Protein AF-A0A2N1N5Q6-F1 (afdb_monomer_lite)

InterPro domains:
  IPR019334 Transmembrane protein 170A/B/YPR153W-like [PF10190] (3-103)
  IPR019334 Transmembrane protein 170A/B/YPR153W-like [PTHR22779] (2-105)

Structure (mmCIF, N/CA/C/O backbone):
data_AF-A0A2N1N5Q6-F1
#
_entry.id   AF-A0A2N1N5Q6-F1
#
loop_
_atom_site.group_PDB
_atom_site.id
_atom_site.type_symbol
_atom_site.label_atom_id
_atom_site.label_alt_id
_atom_site.label_comp_id
_atom_site.label_asym_id
_atom_site.label_entity_id
_atom_site.label_seq_id
_atom_site.pdbx_PDB_ins_code
_atom_site.Cartn_x
_atom_site.Cartn_y
_atom_site.Cartn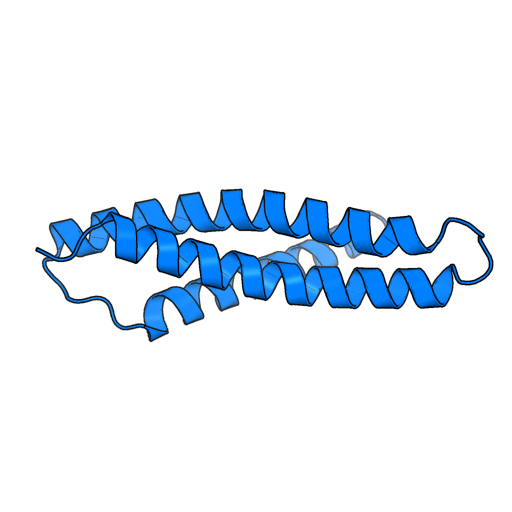_z
_atom_site.occupancy
_atom_site.B_iso_or_equiv
_atom_site.auth_seq_id
_atom_site.auth_comp_id
_atom_site.auth_asym_id
_atom_site.auth_atom_id
_atom_site.pdbx_PDB_model_num
ATOM 1 N N . ILE A 1 1 ? -20.020 7.681 18.123 1.00 48.34 1 ILE A N 1
ATOM 2 C CA . ILE A 1 1 ? -20.154 6.813 16.934 1.00 48.34 1 ILE A CA 1
ATOM 3 C C . ILE A 1 1 ? -19.011 7.203 16.011 1.00 48.34 1 ILE A C 1
ATOM 5 O O . ILE A 1 1 ? -19.105 8.223 15.349 1.00 48.34 1 ILE A O 1
ATOM 9 N N . TYR A 1 2 ? -17.870 6.524 16.119 1.00 48.56 2 TYR A N 1
ATOM 10 C CA . TYR A 1 2 ? -16.769 6.709 15.172 1.00 48.56 2 TYR A CA 1
ATOM 11 C C . TYR A 1 2 ? -17.109 5.813 13.981 1.00 48.56 2 TYR A C 1
ATOM 13 O O . TYR A 1 2 ? -17.390 4.631 14.187 1.00 48.56 2 TYR A O 1
ATOM 21 N N . ASN A 1 3 ? -17.215 6.369 12.776 1.00 63.81 3 ASN A N 1
ATOM 22 C CA . ASN A 1 3 ? -17.623 5.588 11.615 1.00 63.81 3 ASN A CA 1
ATOM 23 C C . ASN A 1 3 ? -16.531 4.552 11.322 1.00 63.81 3 ASN A C 1
ATOM 25 O O . ASN A 1 3 ? -15.403 4.907 10.994 1.00 63.81 3 ASN A O 1
ATOM 29 N N . ASN A 1 4 ? -16.863 3.263 11.404 1.00 68.75 4 ASN A N 1
ATOM 30 C CA . ASN A 1 4 ? -15.946 2.162 11.071 1.00 68.75 4 ASN A CA 1
ATOM 31 C C . ASN A 1 4 ? -15.337 2.312 9.663 1.00 68.75 4 ASN A C 1
ATOM 33 O O . ASN A 1 4 ? -14.223 1.861 9.404 1.00 68.75 4 ASN A O 1
ATOM 37 N N . LEU A 1 5 ? -16.056 3.005 8.776 1.00 74.56 5 LEU A N 1
ATOM 38 C CA . LEU A 1 5 ? -15.619 3.352 7.430 1.00 74.56 5 LEU A CA 1
ATOM 39 C C . LEU A 1 5 ? -14.412 4.306 7.412 1.00 74.56 5 LEU A C 1
ATOM 41 O O . LEU A 1 5 ? -13.528 4.152 6.578 1.00 74.56 5 LEU A O 1
ATOM 45 N N . GLU A 1 6 ? -14.348 5.269 8.335 1.00 76.12 6 GLU A N 1
ATOM 46 C CA . GLU A 1 6 ? -13.249 6.243 8.418 1.00 76.12 6 GLU A CA 1
ATOM 47 C C . GLU A 1 6 ? -11.957 5.565 8.880 1.00 76.12 6 GLU A C 1
ATOM 49 O O . GLU A 1 6 ? -10.889 5.825 8.330 1.00 76.12 6 GLU A O 1
ATOM 54 N N . ILE A 1 7 ? -12.070 4.627 9.829 1.00 76.25 7 ILE A N 1
ATOM 55 C CA . ILE A 1 7 ? -10.956 3.785 10.290 1.00 76.25 7 ILE A CA 1
ATOM 56 C C . ILE A 1 7 ? -10.380 2.985 9.123 1.00 76.25 7 ILE A C 1
ATOM 58 O O . ILE A 1 7 ? -9.167 2.955 8.909 1.00 76.25 7 ILE A O 1
ATOM 62 N N . TRP A 1 8 ? -11.266 2.336 8.369 1.00 81.56 8 TRP A N 1
ATOM 63 C CA . TRP A 1 8 ? -10.886 1.505 7.238 1.00 81.56 8 TRP A CA 1
ATOM 64 C C . TRP A 1 8 ? -10.211 2.325 6.131 1.00 81.56 8 TRP A C 1
ATOM 66 O O . TRP A 1 8 ? -9.095 1.992 5.728 1.00 81.56 8 TRP A O 1
ATOM 76 N N . LEU A 1 9 ? -10.833 3.429 5.698 1.00 80.19 9 LEU A N 1
ATOM 77 C CA . LEU A 1 9 ? -10.288 4.314 4.662 1.00 80.19 9 LEU A CA 1
ATOM 78 C C . LEU A 1 9 ? -8.906 4.840 5.041 1.00 80.19 9 LEU A C 1
ATOM 80 O O . LEU A 1 9 ? -8.001 4.869 4.209 1.00 80.19 9 LEU A O 1
ATOM 84 N N . PHE A 1 10 ? -8.725 5.223 6.303 1.00 80.94 10 PHE A N 1
ATOM 85 C CA . PHE A 1 10 ? -7.464 5.778 6.761 1.00 80.94 10 PHE A CA 1
ATOM 86 C C . PHE A 1 10 ? -6.331 4.739 6.717 1.00 80.94 10 PHE A C 1
ATOM 88 O O . PHE A 1 10 ? -5.252 5.036 6.208 1.00 80.94 10 PHE A O 1
ATOM 95 N N . THR A 1 11 ? -6.576 3.495 7.145 1.00 83.38 11 THR A N 1
ATOM 96 C CA . THR A 1 11 ? -5.589 2.400 7.037 1.00 83.38 11 THR A CA 1
ATOM 97 C C . THR A 1 11 ? -5.266 2.032 5.588 1.00 83.38 11 THR A C 1
ATOM 99 O O . THR A 1 11 ? -4.097 1.820 5.248 1.00 83.38 11 THR A O 1
ATOM 102 N N . VAL A 1 12 ? -6.275 1.994 4.715 1.00 83.00 12 VAL A N 1
ATOM 103 C CA . VAL A 1 12 ? -6.085 1.720 3.281 1.00 83.00 12 VAL A CA 1
ATOM 104 C C . VAL A 1 12 ? -5.246 2.814 2.616 1.00 83.00 12 VAL A C 1
ATOM 106 O O . VAL A 1 12 ? -4.337 2.518 1.847 1.00 83.00 12 VAL A O 1
ATOM 109 N N . LEU A 1 13 ? -5.485 4.084 2.944 1.00 86.94 13 LEU A N 1
ATOM 110 C CA . LEU A 1 13 ? -4.720 5.190 2.366 1.00 86.94 13 LEU A CA 1
ATOM 111 C C . LEU A 1 13 ? -3.239 5.133 2.758 1.00 86.94 13 LEU A C 1
ATOM 113 O O . LEU A 1 13 ? -2.380 5.268 1.888 1.00 86.94 13 LEU A O 1
ATOM 117 N N . TRP A 1 14 ? -2.914 4.874 4.029 1.00 86.06 14 TRP A N 1
ATOM 118 C CA . TRP A 1 14 ? -1.513 4.772 4.458 1.00 86.06 14 TRP A CA 1
ATOM 119 C C . TRP A 1 14 ? -0.773 3.609 3.808 1.00 86.06 14 TRP A C 1
ATOM 121 O O . TRP A 1 14 ? 0.355 3.780 3.346 1.00 86.06 14 TRP A O 1
ATOM 131 N N . THR A 1 15 ? -1.404 2.438 3.748 1.00 86.94 15 THR A N 1
ATOM 132 C CA . THR A 1 15 ? -0.815 1.245 3.118 1.00 86.94 15 THR A CA 1
ATOM 133 C C . THR A 1 15 ? -0.551 1.474 1.632 1.00 86.94 15 THR A C 1
ATOM 135 O O . THR A 1 15 ? 0.554 1.200 1.163 1.00 86.94 15 THR A O 1
ATOM 138 N N . ILE A 1 16 ? -1.495 2.093 0.916 1.00 86.88 16 ILE A N 1
ATOM 139 C CA . ILE A 1 16 ? -1.312 2.489 -0.485 1.00 86.88 16 ILE A CA 1
ATOM 140 C C . ILE A 1 16 ? -0.160 3.484 -0.648 1.00 86.88 16 ILE A C 1
ATOM 142 O O . ILE A 1 16 ? 0.644 3.317 -1.565 1.00 86.88 16 ILE A O 1
ATOM 146 N N . ILE A 1 17 ? -0.044 4.495 0.219 1.00 88.81 17 ILE A N 1
ATOM 147 C CA . ILE A 1 17 ? 1.045 5.482 0.144 1.00 88.81 17 ILE A CA 1
ATOM 148 C C . ILE A 1 17 ? 2.402 4.788 0.297 1.00 88.81 17 ILE A C 1
ATOM 150 O O . ILE A 1 17 ? 3.274 4.968 -0.551 1.00 88.81 17 ILE A O 1
ATOM 154 N N . PHE A 1 18 ? 2.578 3.951 1.324 1.00 89.31 18 PHE A N 1
ATOM 155 C CA . PHE A 1 18 ? 3.844 3.248 1.543 1.00 89.31 18 PHE A CA 1
ATOM 156 C C . PHE A 1 18 ? 4.203 2.306 0.390 1.00 89.31 18 PHE A C 1
ATOM 158 O O . PHE A 1 18 ? 5.344 2.310 -0.077 1.00 89.31 18 PHE A O 1
ATOM 165 N N . PHE A 1 19 ? 3.231 1.539 -0.110 1.00 86.44 19 PHE A N 1
ATOM 166 C CA . PHE A 1 19 ? 3.450 0.633 -1.236 1.00 86.44 19 PHE A CA 1
ATOM 167 C C . PHE A 1 19 ? 3.791 1.418 -2.503 1.00 86.44 19 PHE A C 1
ATOM 169 O O . PHE A 1 19 ? 4.768 1.108 -3.180 1.00 86.44 19 PHE A O 1
ATOM 176 N N . THR A 1 20 ? 3.057 2.490 -2.793 1.00 88.81 20 THR A N 1
ATOM 177 C CA . THR A 1 20 ? 3.314 3.332 -3.969 1.00 88.81 20 THR A CA 1
ATOM 178 C C . THR A 1 20 ? 4.696 3.977 -3.911 1.00 88.81 20 THR A C 1
ATOM 180 O O . THR A 1 20 ? 5.364 4.053 -4.937 1.00 88.81 20 THR A O 1
ATOM 183 N N . VAL A 1 21 ? 5.173 4.390 -2.732 1.00 90.62 21 VAL A N 1
ATOM 184 C CA . VAL A 1 21 ? 6.533 4.930 -2.574 1.00 90.62 21 VAL A CA 1
ATOM 185 C C . VAL A 1 21 ? 7.589 3.863 -2.878 1.00 90.62 21 VAL A C 1
ATOM 187 O O . VAL A 1 21 ? 8.497 4.119 -3.665 1.00 90.62 21 VAL A O 1
ATOM 190 N N . ILE A 1 22 ? 7.462 2.655 -2.319 1.00 89.62 22 ILE A N 1
ATOM 191 C CA . ILE A 1 22 ? 8.446 1.574 -2.521 1.00 89.62 22 ILE A CA 1
ATOM 192 C C . ILE A 1 22 ? 8.487 1.128 -3.987 1.00 89.62 22 ILE A C 1
ATOM 194 O O . ILE A 1 22 ? 9.548 1.121 -4.615 1.00 89.62 22 ILE A O 1
ATOM 198 N N . TYR A 1 23 ? 7.329 0.793 -4.554 1.00 86.38 23 TYR A N 1
ATOM 199 C CA . TYR A 1 23 ? 7.226 0.363 -5.949 1.00 86.38 23 TYR A CA 1
ATOM 200 C C . TYR A 1 23 ? 7.515 1.504 -6.927 1.00 86.38 23 TYR A C 1
ATOM 202 O O . TYR A 1 23 ? 8.052 1.258 -8.003 1.00 86.38 23 TYR A O 1
ATOM 210 N N . GLY A 1 24 ? 7.201 2.747 -6.562 1.00 87.19 24 GLY A N 1
ATOM 211 C CA . GLY A 1 24 ? 7.523 3.935 -7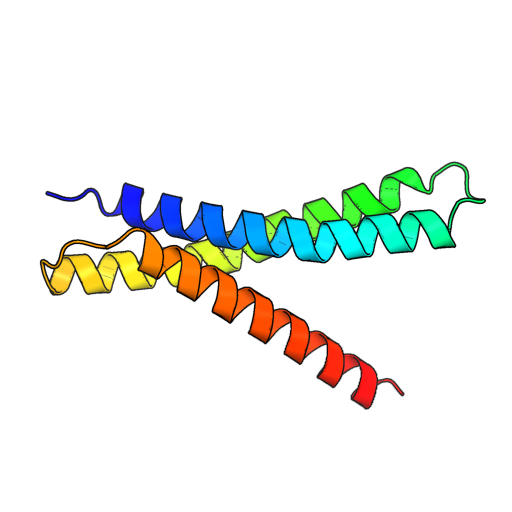.345 1.00 87.19 24 GLY A CA 1
ATOM 212 C C . GLY A 1 24 ? 9.029 4.155 -7.447 1.00 87.19 24 GLY A C 1
ATOM 213 O O . GLY A 1 24 ? 9.538 4.333 -8.551 1.00 87.19 24 GLY A O 1
ATOM 214 N N . LEU A 1 25 ? 9.762 4.054 -6.332 1.00 89.56 25 LEU A N 1
ATOM 215 C CA . LEU A 1 25 ? 11.228 4.114 -6.339 1.00 89.56 25 LEU A CA 1
ATOM 216 C C . LEU A 1 25 ? 11.832 2.980 -7.178 1.00 89.56 25 LEU A C 1
ATOM 218 O O . LEU A 1 25 ? 12.711 3.236 -8.002 1.00 89.56 25 LEU A O 1
ATOM 222 N N . ALA A 1 26 ? 11.317 1.752 -7.040 1.00 86.94 26 ALA A N 1
ATOM 223 C CA . ALA A 1 26 ? 11.742 0.617 -7.861 1.00 86.94 26 ALA A CA 1
ATOM 224 C C . ALA A 1 26 ? 11.448 0.835 -9.359 1.00 86.94 26 ALA A C 1
ATOM 226 O O . ALA A 1 26 ? 12.303 0.575 -10.204 1.00 86.94 26 ALA A O 1
ATOM 227 N N . GLY A 1 27 ? 10.269 1.366 -9.693 1.00 85.31 27 GLY A N 1
ATOM 228 C CA . GLY A 1 27 ? 9.857 1.670 -11.062 1.00 85.31 27 GLY A CA 1
ATOM 229 C C . GLY A 1 27 ? 10.680 2.790 -11.705 1.00 85.31 27 GLY A C 1
ATOM 230 O O . GLY A 1 27 ? 11.055 2.677 -12.871 1.00 85.31 27 GLY A O 1
ATOM 231 N N . ILE A 1 28 ? 11.016 3.841 -10.947 1.00 87.00 28 ILE A N 1
ATOM 232 C CA . ILE A 1 28 ? 11.916 4.919 -11.391 1.00 87.00 28 ILE A CA 1
ATOM 233 C C . ILE A 1 28 ? 13.317 4.361 -11.646 1.00 87.00 28 ILE A C 1
ATOM 235 O O . ILE A 1 28 ? 13.924 4.667 -12.673 1.00 87.00 28 ILE A O 1
ATOM 239 N N . TRP A 1 29 ? 13.819 3.511 -10.747 1.00 85.88 29 TRP A N 1
ATOM 240 C CA . TRP A 1 29 ? 15.129 2.886 -10.909 1.00 85.88 29 TRP A CA 1
ATOM 241 C C . TRP A 1 29 ? 15.172 1.975 -12.144 1.00 85.88 29 TRP A C 1
ATOM 243 O O . TRP A 1 29 ? 16.088 2.076 -12.960 1.00 85.88 29 TRP A O 1
ATOM 253 N N . ALA A 1 30 ? 14.127 1.168 -12.355 1.00 83.25 30 ALA A N 1
ATOM 254 C CA . ALA A 1 30 ? 13.980 0.342 -13.550 1.00 83.25 30 ALA A CA 1
ATOM 255 C C . ALA A 1 30 ? 13.908 1.186 -14.835 1.00 83.25 30 ALA A C 1
ATOM 257 O O . ALA A 1 30 ? 14.539 0.845 -15.836 1.00 83.25 30 ALA A O 1
ATOM 258 N N . TRP A 1 31 ? 13.200 2.319 -14.812 1.00 83.19 31 TRP A N 1
ATOM 259 C CA . TRP A 1 31 ? 13.167 3.237 -15.951 1.00 83.19 31 TRP A CA 1
ATOM 260 C C . TRP A 1 31 ? 14.559 3.794 -16.281 1.00 83.19 31 TRP A C 1
ATOM 262 O O . TRP A 1 31 ? 14.938 3.846 -17.451 1.00 83.19 31 TRP A O 1
ATOM 272 N N . PHE A 1 32 ? 15.351 4.143 -15.265 1.00 84.06 32 PHE A N 1
ATOM 273 C CA . PHE A 1 32 ? 16.715 4.638 -15.458 1.00 84.06 32 PHE A CA 1
ATOM 274 C C . PHE A 1 32 ? 17.625 3.584 -16.117 1.00 84.06 32 PHE A C 1
ATOM 276 O O . PHE A 1 32 ? 18.397 3.893 -17.029 1.00 84.06 32 PHE A O 1
ATOM 283 N N . VAL A 1 33 ? 17.480 2.316 -15.716 1.00 84.19 33 VAL A N 1
ATOM 284 C CA . VAL A 1 33 ? 18.224 1.183 -16.294 1.00 84.19 33 VAL A CA 1
ATOM 285 C C . VAL A 1 33 ? 17.815 0.919 -17.750 1.00 84.19 33 VAL A C 1
ATOM 287 O O . VAL A 1 33 ? 18.679 0.741 -18.609 1.00 84.19 33 VAL A O 1
ATOM 290 N N . PHE A 1 34 ? 16.516 0.955 -18.066 1.00 77.31 34 PHE A N 1
ATOM 291 C CA . PHE A 1 34 ? 15.983 0.645 -19.403 1.00 77.31 34 PHE A CA 1
ATOM 292 C C . PHE A 1 34 ? 15.776 1.868 -20.316 1.00 77.31 34 PHE A C 1
ATOM 294 O O . PHE A 1 34 ? 15.119 1.755 -21.356 1.00 77.31 34 PHE A O 1
ATOM 301 N N . HIS A 1 35 ? 16.391 3.013 -19.992 1.00 67.94 35 HIS A N 1
ATOM 302 C CA . HIS A 1 35 ? 16.174 4.315 -20.648 1.00 67.94 35 HIS A CA 1
ATOM 303 C C . HIS A 1 35 ? 16.294 4.314 -22.186 1.00 67.94 35 HIS A C 1
ATOM 305 O O . HIS A 1 35 ? 15.773 5.208 -22.850 1.00 67.94 35 HIS A O 1
ATOM 311 N N . LYS A 1 36 ? 16.976 3.320 -22.769 1.00 67.06 36 LYS A N 1
ATOM 312 C CA . LYS A 1 36 ? 17.212 3.190 -24.213 1.00 67.06 36 LYS A CA 1
ATOM 313 C C . LYS A 1 36 ? 15.970 2.762 -25.014 1.00 67.06 36 LYS A C 1
ATOM 315 O O . LYS A 1 36 ? 15.931 2.970 -26.226 1.00 67.06 36 LYS A O 1
ATOM 320 N N . TYR A 1 37 ? 14.951 2.178 -24.379 1.00 67.69 37 TYR A N 1
ATOM 321 C CA . TYR A 1 37 ? 13.751 1.691 -25.070 1.00 67.69 37 TYR A CA 1
ATOM 322 C C . TYR A 1 37 ? 12.649 2.761 -25.158 1.00 67.69 37 TYR A C 1
ATOM 324 O O . TYR A 1 37 ? 12.261 3.365 -24.160 1.00 67.69 37 TYR A O 1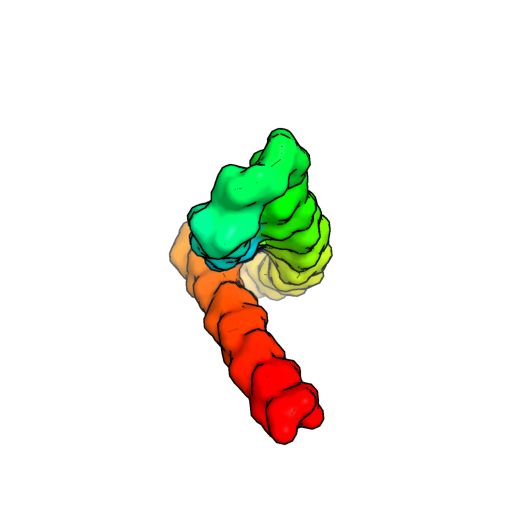
ATOM 332 N N . ARG A 1 38 ? 12.069 2.947 -26.359 1.00 69.19 38 ARG A N 1
ATOM 333 C CA . ARG A 1 38 ? 11.007 3.939 -26.668 1.00 69.19 38 ARG A CA 1
ATOM 334 C C . ARG A 1 38 ? 9.786 3.853 -25.733 1.00 69.19 38 ARG A C 1
ATOM 336 O O . ARG A 1 38 ? 9.125 4.858 -25.500 1.00 69.19 38 ARG A O 1
ATOM 343 N N . TRP A 1 39 ? 9.518 2.665 -25.193 1.00 75.19 39 TRP A N 1
ATOM 344 C CA . TRP A 1 39 ? 8.374 2.339 -24.335 1.00 75.19 39 TRP A CA 1
ATOM 345 C C . TRP A 1 39 ? 8.718 2.242 -22.843 1.00 75.19 39 TRP A C 1
ATOM 347 O O . TRP A 1 39 ? 7.901 1.789 -22.046 1.00 75.19 39 TRP A O 1
ATOM 357 N N . SER A 1 40 ? 9.914 2.677 -22.435 1.00 72.81 40 SER A N 1
ATOM 358 C CA . SER A 1 40 ? 10.388 2.490 -21.060 1.00 72.81 40 SER A CA 1
ATOM 359 C C . SER A 1 40 ? 9.564 3.235 -19.997 1.00 72.81 40 SER A C 1
ATOM 361 O O . SER A 1 40 ? 9.654 2.888 -18.824 1.00 72.81 40 SER A O 1
ATOM 363 N N . PHE A 1 41 ? 8.726 4.201 -20.387 1.00 76.00 41 PHE A N 1
ATOM 364 C CA . PHE A 1 41 ? 7.793 4.886 -19.484 1.00 76.00 41 PHE A CA 1
ATOM 365 C C . PHE A 1 41 ? 6.639 3.985 -18.999 1.00 76.00 41 PHE A C 1
ATOM 367 O O . PHE A 1 41 ? 6.031 4.274 -17.972 1.00 76.00 41 PHE A O 1
ATOM 374 N N . LEU A 1 42 ? 6.337 2.883 -19.701 1.00 83.50 42 LEU A N 1
ATOM 375 C CA . LEU A 1 42 ? 5.314 1.917 -19.275 1.00 83.50 42 LEU A CA 1
ATOM 376 C C . LEU A 1 42 ? 5.753 1.115 -18.045 1.00 83.50 42 LEU A C 1
ATOM 378 O O . LEU A 1 42 ? 4.906 0.641 -17.292 1.00 83.50 42 LEU A O 1
ATOM 382 N N . VAL A 1 43 ? 7.064 0.987 -17.821 1.00 85.31 43 VAL A N 1
ATOM 383 C CA . VAL A 1 43 ? 7.630 0.242 -16.689 1.00 85.31 43 VAL A CA 1
ATOM 384 C C . VAL A 1 43 ? 7.193 0.845 -15.347 1.00 85.31 43 VAL A C 1
ATOM 386 O O . VAL A 1 43 ? 6.533 0.138 -14.587 1.00 85.31 43 VAL A O 1
ATOM 389 N N . PRO A 1 44 ? 7.452 2.132 -15.036 1.00 85.19 44 PRO A N 1
ATOM 390 C CA . PRO A 1 44 ? 7.018 2.714 -13.767 1.00 85.19 44 PRO A CA 1
ATOM 391 C C . PRO A 1 44 ? 5.492 2.701 -13.602 1.00 85.19 44 PRO A C 1
ATOM 393 O O . PRO A 1 44 ? 5.007 2.474 -12.498 1.00 85.19 44 PRO A O 1
ATOM 396 N N . ILE A 1 45 ? 4.730 2.861 -14.691 1.00 87.25 45 ILE A N 1
ATOM 397 C CA . ILE A 1 45 ? 3.262 2.762 -14.661 1.00 87.25 45 ILE A CA 1
ATOM 398 C C . ILE A 1 45 ? 2.827 1.361 -14.218 1.00 87.25 45 ILE A C 1
ATOM 400 O O . ILE A 1 45 ? 2.010 1.235 -13.308 1.00 87.25 45 ILE A O 1
ATOM 404 N N . GLY A 1 46 ? 3.410 0.309 -14.801 1.00 88.81 46 GLY A N 1
ATOM 405 C CA . GLY A 1 46 ? 3.141 -1.072 -14.402 1.00 88.81 46 GLY A CA 1
ATOM 406 C C . GLY A 1 46 ? 3.418 -1.302 -12.915 1.00 88.81 46 GLY A C 1
ATOM 407 O O . GLY A 1 46 ? 2.552 -1.799 -12.195 1.00 88.81 46 GLY A O 1
ATOM 408 N N . PHE A 1 47 ? 4.571 -0.845 -12.423 1.00 87.12 47 PHE A N 1
ATOM 409 C CA . PHE A 1 47 ? 4.926 -0.961 -11.005 1.00 87.12 47 PHE A CA 1
ATOM 410 C C . PHE A 1 47 ? 3.930 -0.252 -10.080 1.00 87.12 47 PHE A C 1
ATOM 412 O O . PHE A 1 47 ? 3.511 -0.836 -9.081 1.00 87.12 47 PHE A O 1
ATOM 419 N N . VAL A 1 48 ? 3.489 0.961 -10.426 1.00 89.50 48 VAL A N 1
ATOM 420 C CA . VAL A 1 48 ? 2.484 1.692 -9.637 1.00 89.50 48 VAL A CA 1
ATOM 421 C C . VAL A 1 48 ? 1.136 0.969 -9.646 1.00 89.50 48 VAL A C 1
ATOM 423 O O . VAL A 1 48 ? 0.512 0.852 -8.597 1.00 89.50 48 VAL A O 1
ATOM 426 N N . THR A 1 49 ? 0.690 0.420 -10.781 1.00 90.12 49 THR A N 1
ATOM 427 C CA . THR A 1 49 ? -0.582 -0.330 -10.823 1.00 90.12 49 THR A CA 1
ATOM 428 C C . THR A 1 49 ? -0.555 -1.573 -9.935 1.00 90.12 49 THR A C 1
ATOM 430 O O . THR A 1 49 ? -1.513 -1.822 -9.202 1.00 90.12 49 THR A O 1
ATOM 433 N N . VAL A 1 50 ? 0.561 -2.309 -9.922 1.00 91.00 50 VAL A N 1
ATOM 434 C CA . VAL A 1 50 ? 0.751 -3.460 -9.026 1.00 91.00 50 VAL A CA 1
ATOM 435 C C . VAL A 1 50 ? 0.758 -3.008 -7.565 1.00 91.00 50 VAL A C 1
ATOM 437 O O . VAL A 1 50 ? 0.122 -3.648 -6.726 1.00 91.00 50 VAL A O 1
ATOM 440 N N . ALA A 1 51 ? 1.411 -1.885 -7.258 1.00 89.19 51 ALA A N 1
ATOM 441 C CA . ALA A 1 51 ? 1.453 -1.316 -5.911 1.00 89.19 51 ALA A CA 1
ATOM 442 C C . ALA A 1 51 ? 0.066 -0.915 -5.398 1.00 89.19 51 ALA A C 1
ATOM 444 O O . ALA A 1 51 ? -0.279 -1.206 -4.256 1.00 89.19 51 ALA A O 1
ATOM 445 N N . LEU A 1 52 ? -0.747 -0.289 -6.254 1.00 89.31 52 LEU A N 1
ATOM 446 C CA . LEU A 1 52 ? -2.113 0.107 -5.918 1.00 89.31 52 LEU A CA 1
ATOM 447 C C . LEU A 1 52 ? -2.994 -1.112 -5.644 1.00 89.31 52 LEU A C 1
ATOM 449 O O . LEU A 1 52 ? -3.708 -1.131 -4.647 1.00 89.31 52 LEU A O 1
ATOM 453 N N . LEU A 1 53 ? -2.924 -2.142 -6.492 1.00 91.75 53 LEU A N 1
ATOM 454 C CA . LEU A 1 53 ? -3.718 -3.361 -6.316 1.00 91.75 53 LEU A CA 1
ATOM 455 C C . LEU A 1 53 ? -3.328 -4.109 -5.039 1.00 91.75 53 LEU A C 1
ATOM 457 O O . LEU A 1 53 ? -4.185 -4.441 -4.222 1.00 91.75 53 LEU A O 1
ATOM 461 N N . THR A 1 54 ? -2.031 -4.347 -4.848 1.00 88.25 54 THR A N 1
ATOM 462 C CA . THR A 1 54 ? -1.526 -5.078 -3.678 1.00 88.25 54 THR A CA 1
ATOM 463 C C . THR A 1 54 ? -1.749 -4.298 -2.384 1.00 88.25 54 THR A C 1
ATOM 465 O O . THR A 1 54 ? -2.264 -4.872 -1.425 1.00 88.25 54 THR A O 1
ATOM 468 N N . GLY A 1 55 ? -1.466 -2.991 -2.382 1.00 87.56 55 GLY A N 1
ATOM 469 C CA . GLY A 1 55 ? -1.703 -2.100 -1.247 1.00 87.56 55 GLY A CA 1
ATOM 470 C C . GLY A 1 55 ? -3.186 -1.951 -0.899 1.00 87.56 55 GLY A C 1
ATOM 471 O O . GLY A 1 55 ? -3.541 -1.917 0.276 1.00 87.56 55 GLY A O 1
ATOM 472 N N . PHE A 1 56 ? -4.082 -1.937 -1.891 1.00 89.00 56 PHE A N 1
ATOM 473 C CA . PHE A 1 56 ? -5.524 -1.892 -1.639 1.00 89.00 56 PHE A CA 1
ATOM 474 C C . PHE A 1 56 ? -6.030 -3.181 -0.980 1.00 89.00 56 PHE A C 1
ATOM 476 O O . PHE A 1 56 ? -6.798 -3.120 -0.017 1.00 89.00 56 PHE A O 1
ATOM 483 N N . VAL A 1 57 ? -5.582 -4.352 -1.450 1.00 90.94 57 VAL A N 1
ATOM 484 C CA . VAL A 1 57 ? -5.978 -5.651 -0.877 1.00 90.94 57 VAL A CA 1
ATOM 485 C C . VAL A 1 57 ? -5.413 -5.826 0.537 1.00 90.94 57 VAL A C 1
ATOM 487 O O . VAL A 1 57 ? -6.150 -6.186 1.465 1.00 90.94 57 VAL A O 1
ATOM 490 N N . SER A 1 58 ? -4.125 -5.525 0.736 1.00 88.25 58 SER A N 1
ATOM 491 C CA . SER A 1 58 ? -3.472 -5.644 2.045 1.00 88.25 58 SER A CA 1
ATOM 492 C C . SER A 1 58 ? -4.019 -4.625 3.049 1.00 88.25 58 SER A C 1
ATOM 494 O O . SER A 1 58 ? -4.272 -4.969 4.209 1.00 88.25 58 SER A O 1
ATOM 496 N N . GLY A 1 59 ? -4.257 -3.393 2.596 1.00 86.69 59 GLY A N 1
ATOM 497 C CA . GLY A 1 59 ? -4.843 -2.313 3.376 1.00 86.69 59 GLY A CA 1
ATOM 498 C C . GLY A 1 59 ? -6.285 -2.589 3.768 1.00 86.69 59 GLY A C 1
ATOM 499 O O . GLY A 1 59 ? -6.659 -2.353 4.915 1.00 86.69 59 GLY A O 1
ATOM 500 N N . THR A 1 60 ? -7.085 -3.155 2.859 1.00 88.19 60 THR A N 1
ATOM 501 C CA . THR A 1 60 ? -8.488 -3.495 3.141 1.00 88.19 60 THR A CA 1
ATOM 502 C C . THR A 1 60 ? -8.580 -4.572 4.210 1.00 88.19 60 THR A C 1
ATOM 504 O O . THR A 1 60 ? -9.357 -4.433 5.153 1.00 88.19 60 THR A O 1
ATOM 507 N N . THR A 1 61 ? -7.742 -5.605 4.106 1.00 88.69 61 THR A N 1
ATOM 508 C CA . THR A 1 61 ? -7.706 -6.710 5.072 1.00 88.69 61 THR A CA 1
ATOM 509 C C . THR A 1 61 ? -7.399 -6.196 6.480 1.00 88.69 61 THR A C 1
ATOM 511 O O . THR A 1 61 ? -8.158 -6.444 7.415 1.00 88.69 61 THR A O 1
ATOM 514 N N . VAL A 1 62 ? -6.327 -5.412 6.635 1.00 88.31 62 VAL A N 1
ATOM 515 C CA . VAL A 1 62 ? -5.931 -4.869 7.945 1.00 88.31 62 VAL A CA 1
ATOM 516 C C . VAL A 1 62 ? -6.906 -3.796 8.433 1.00 88.31 62 VAL A C 1
ATOM 518 O O . VAL A 1 62 ? -7.247 -3.772 9.613 1.00 88.31 62 VAL A O 1
ATOM 521 N N . GLY A 1 63 ? -7.417 -2.948 7.540 1.00 85.75 63 GLY A N 1
ATOM 522 C CA . GLY A 1 63 ? -8.390 -1.910 7.873 1.00 85.75 63 GLY A CA 1
ATOM 523 C C . GLY A 1 63 ? -9.695 -2.475 8.435 1.00 85.75 63 GLY A C 1
ATOM 524 O O . GLY A 1 63 ? -10.202 -1.946 9.421 1.00 85.75 63 GLY A O 1
ATOM 525 N N . LEU A 1 64 ? -10.210 -3.570 7.861 1.00 86.50 64 LEU A N 1
ATOM 526 C CA . LEU A 1 64 ? -11.415 -4.241 8.363 1.00 86.50 64 LEU A CA 1
ATOM 527 C C . LEU A 1 64 ? -11.177 -4.884 9.733 1.00 86.50 64 LEU A C 1
ATOM 529 O O . LEU A 1 64 ? -12.015 -4.752 10.626 1.00 86.50 64 LEU A O 1
ATOM 533 N N . VAL A 1 65 ? -10.021 -5.530 9.920 1.00 88.25 65 VAL A N 1
ATOM 534 C CA . VAL A 1 65 ? -9.641 -6.133 11.207 1.00 88.25 65 VAL A CA 1
ATOM 535 C C . VAL A 1 65 ? -9.515 -5.064 12.297 1.00 88.25 65 VAL A C 1
ATOM 537 O O . VAL A 1 65 ? -10.087 -5.226 13.375 1.00 88.25 65 VAL A O 1
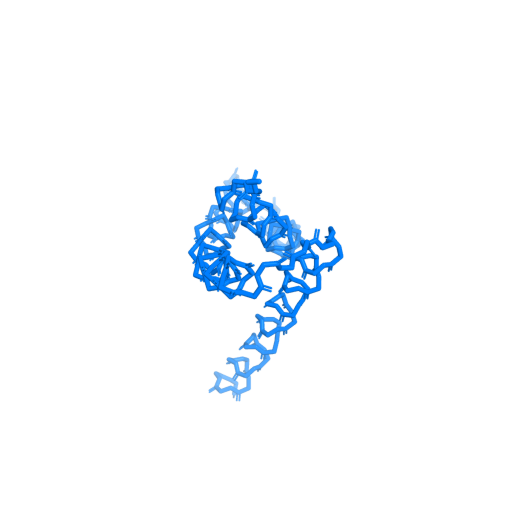ATOM 540 N N . LEU A 1 66 ? -8.839 -3.941 12.022 1.00 85.69 66 LEU A N 1
ATOM 541 C CA . LEU A 1 66 ? -8.757 -2.833 12.979 1.00 85.69 66 LEU A CA 1
ATOM 542 C C . LEU A 1 66 ? -10.124 -2.229 13.273 1.00 85.69 66 LEU A C 1
ATOM 544 O O . LEU A 1 66 ? -10.435 -1.994 14.439 1.00 85.69 66 LEU A O 1
ATOM 548 N N . ALA A 1 67 ? -10.934 -1.979 12.242 1.00 84.25 67 ALA A N 1
ATOM 549 C CA . ALA A 1 67 ? -12.263 -1.418 12.431 1.00 84.25 67 ALA A CA 1
ATOM 550 C C . ALA A 1 67 ? -13.066 -2.275 13.418 1.00 84.25 67 ALA A C 1
ATOM 552 O O . ALA A 1 67 ? -13.541 -1.742 14.415 1.00 84.25 67 ALA A O 1
ATOM 553 N N . ALA A 1 68 ? -13.097 -3.599 13.223 1.00 85.56 68 ALA A N 1
ATOM 554 C CA . ALA A 1 68 ? -13.778 -4.521 14.128 1.00 85.56 68 ALA A CA 1
ATOM 555 C C . ALA A 1 68 ? -13.257 -4.426 15.575 1.00 85.56 68 ALA A C 1
ATOM 557 O O . ALA A 1 68 ? -14.045 -4.222 16.499 1.00 85.56 68 ALA A O 1
ATOM 558 N N . ILE A 1 69 ? -11.938 -4.518 15.784 1.00 86.44 69 ILE A N 1
ATOM 559 C CA . ILE A 1 69 ? -11.329 -4.505 17.129 1.00 86.44 69 ILE A CA 1
ATOM 560 C C . ILE A 1 69 ? -11.683 -3.221 17.888 1.00 86.44 69 ILE A C 1
ATOM 562 O O . ILE A 1 69 ? -12.055 -3.270 19.061 1.00 86.44 69 ILE A O 1
ATOM 566 N N . TYR A 1 70 ? -11.596 -2.070 17.223 1.00 82.00 70 TYR A N 1
ATOM 567 C CA . TYR A 1 70 ? -11.862 -0.786 17.867 1.00 82.00 70 TYR A CA 1
ATOM 568 C C . TYR A 1 70 ? -13.356 -0.514 18.069 1.00 82.00 70 TYR A C 1
ATOM 570 O O . TYR A 1 70 ? -13.706 0.145 19.050 1.00 82.00 70 TYR A O 1
ATOM 578 N N . THR A 1 71 ? -14.244 -1.071 17.231 1.00 82.00 71 THR A N 1
ATOM 579 C CA . THR A 1 71 ? -15.689 -1.064 17.510 1.00 82.00 71 THR A CA 1
ATOM 580 C C . THR A 1 71 ? -16.003 -1.851 18.782 1.00 82.00 71 THR A C 1
ATOM 582 O O . THR A 1 71 ? -16.695 -1.334 19.657 1.00 82.00 71 THR A O 1
ATOM 585 N N . PHE A 1 72 ? -15.475 -3.075 18.919 1.00 83.44 72 PHE A N 1
ATOM 586 C CA . PHE A 1 72 ? -15.734 -3.919 20.093 1.00 83.44 72 PHE A CA 1
ATOM 587 C C . PHE A 1 72 ? -15.081 -3.368 21.365 1.00 83.44 72 PHE A C 1
ATOM 589 O O . PHE A 1 72 ? -15.666 -3.446 22.442 1.00 83.44 72 PHE A O 1
ATOM 596 N N . GLY A 1 73 ? -13.896 -2.767 21.241 1.00 78.25 73 GLY A N 1
ATOM 597 C CA . GLY A 1 73 ? -13.187 -2.146 22.360 1.00 78.25 73 GLY A CA 1
ATOM 598 C C . GLY A 1 73 ? -13.726 -0.775 22.779 1.00 78.25 73 GLY A C 1
ATOM 599 O O . GLY A 1 73 ? -13.316 -0.268 23.817 1.00 78.25 73 GLY A O 1
ATOM 600 N N . SER A 1 74 ? -14.615 -0.146 21.995 1.00 76.50 74 SER A N 1
ATOM 601 C CA . SER A 1 74 ? -15.088 1.236 22.214 1.00 76.50 74 SER A CA 1
ATOM 602 C C . SER A 1 74 ? -13.958 2.264 22.420 1.00 76.50 74 SER A C 1
ATOM 604 O O . SER A 1 74 ? -14.142 3.297 23.067 1.00 76.50 74 SER A O 1
ATOM 606 N N . PHE A 1 75 ? -12.775 2.001 21.856 1.00 75.44 75 PHE A N 1
ATOM 607 C CA . PHE A 1 75 ? -11.602 2.861 21.985 1.00 75.44 75 PHE A CA 1
ATOM 608 C C . PHE A 1 75 ? -11.493 3.822 20.799 1.00 75.44 75 PHE A C 1
ATOM 610 O O . PHE A 1 75 ? -11.822 3.485 19.663 1.00 75.44 75 PHE A O 1
ATOM 617 N N . LYS A 1 76 ? -10.992 5.037 21.047 1.00 73.06 76 LYS A N 1
ATOM 618 C CA . LYS A 1 76 ? -10.687 5.991 19.974 1.00 73.06 76 LYS A CA 1
ATOM 619 C C . LYS A 1 76 ? -9.387 5.585 19.280 1.00 73.06 76 LYS A C 1
ATOM 621 O O . LYS A 1 76 ? -8.377 5.369 19.947 1.00 73.06 76 LYS A O 1
ATOM 626 N N . ILE A 1 77 ? -9.400 5.527 17.949 1.00 70.00 77 ILE A N 1
ATOM 627 C CA . ILE A 1 77 ? -8.184 5.307 17.162 1.00 70.00 77 ILE A CA 1
ATOM 628 C C . ILE A 1 77 ? -7.387 6.602 17.066 1.00 70.00 77 ILE A C 1
ATOM 630 O O . ILE A 1 77 ? -7.899 7.653 16.685 1.00 70.00 77 ILE A O 1
ATOM 634 N N . SER A 1 78 ? -6.103 6.494 17.389 1.00 81.38 78 SER A N 1
ATOM 635 C CA . SER A 1 78 ? -5.100 7.503 17.082 1.00 81.38 78 SER A CA 1
ATOM 636 C C . SER A 1 78 ? -4.596 7.340 15.648 1.00 81.38 78 SER A C 1
ATOM 638 O O . SER A 1 78 ? -4.368 6.225 15.182 1.00 81.38 78 SER A O 1
ATOM 640 N N . VAL A 1 79 ? -4.352 8.467 14.982 1.00 79.00 79 VAL A N 1
ATOM 641 C CA . VAL A 1 79 ? -3.829 8.589 13.606 1.00 79.00 79 VAL A CA 1
ATOM 642 C C . VAL A 1 79 ? -2.520 7.803 13.407 1.00 79.00 79 VAL A C 1
ATOM 644 O O . VAL A 1 79 ? -2.225 7.311 12.321 1.00 79.00 79 VAL A O 1
ATOM 647 N N . TRP A 1 80 ? -1.755 7.622 14.482 1.00 83.62 80 TRP A N 1
ATOM 648 C CA . TRP A 1 80 ? -0.487 6.896 14.483 1.00 83.62 80 TRP A CA 1
ATOM 649 C C . TRP A 1 80 ? -0.634 5.379 14.330 1.00 83.62 80 TRP A C 1
ATOM 651 O O . TRP A 1 80 ? 0.284 4.724 13.844 1.00 83.62 80 TRP A O 1
ATOM 661 N N . ILE A 1 81 ? -1.775 4.803 14.719 1.00 85.44 81 ILE A N 1
ATOM 662 C CA . ILE A 1 81 ? -1.970 3.348 14.678 1.00 85.44 81 ILE A CA 1
ATOM 663 C C . ILE A 1 81 ? -2.016 2.843 13.220 1.00 85.44 81 ILE A C 1
ATOM 665 O O . ILE A 1 81 ? -1.251 1.936 12.890 1.00 85.44 81 ILE A O 1
ATOM 669 N N . PRO A 1 82 ? -2.817 3.437 12.312 1.00 83.00 82 PRO A N 1
ATOM 670 C CA . PRO A 1 82 ? -2.815 3.059 10.895 1.00 83.00 82 PRO A CA 1
ATOM 671 C C . PRO A 1 82 ? -1.483 3.328 10.184 1.00 83.00 82 PRO A C 1
ATOM 673 O O . PRO A 1 82 ? -1.079 2.546 9.326 1.00 83.00 82 PRO A O 1
ATOM 676 N N . PHE A 1 83 ? -0.767 4.384 10.584 1.00 82.81 83 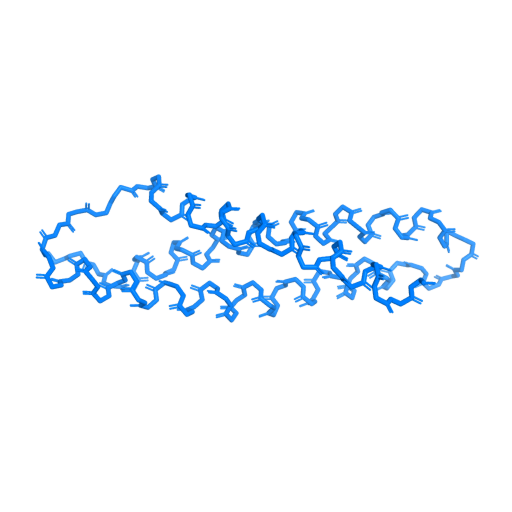PHE A N 1
ATOM 677 C CA . PHE A 1 83 ? 0.578 4.681 10.084 1.00 82.81 83 PHE A CA 1
ATOM 678 C C . PHE A 1 83 ? 1.572 3.554 10.406 1.00 82.81 83 PHE A C 1
ATOM 680 O O . PHE A 1 83 ? 2.261 3.063 9.512 1.00 82.81 83 PHE A O 1
ATOM 687 N N . LEU A 1 84 ? 1.611 3.098 11.664 1.00 87.50 84 LEU A N 1
ATOM 688 C CA . LEU A 1 84 ? 2.486 2.000 12.086 1.00 87.50 84 LEU A CA 1
ATOM 689 C C . LEU A 1 84 ? 2.140 0.688 11.375 1.00 87.50 84 LEU A C 1
ATOM 691 O O . LEU A 1 84 ? 3.041 -0.042 10.971 1.00 87.50 84 LEU A O 1
ATOM 695 N N . TRP A 1 85 ? 0.853 0.408 11.161 1.00 87.56 85 TRP A N 1
ATOM 696 C CA . TRP A 1 85 ? 0.422 -0.771 10.404 1.00 87.56 85 TRP A CA 1
ATOM 697 C C . TRP A 1 85 ? 0.865 -0.735 8.941 1.00 87.56 85 TRP A C 1
ATOM 699 O O . TRP A 1 85 ? 1.354 -1.745 8.429 1.00 87.56 85 TRP A O 1
ATOM 709 N N . GLY A 1 86 ? 0.748 0.423 8.288 1.00 85.94 86 GLY A N 1
ATOM 710 C CA . GLY A 1 86 ? 1.277 0.624 6.940 1.00 85.94 86 GLY A CA 1
ATOM 711 C C . GLY A 1 86 ? 2.789 0.403 6.869 1.00 85.94 86 GLY A C 1
ATOM 712 O O . GLY A 1 86 ? 3.266 -0.292 5.972 1.00 85.94 86 GLY A O 1
ATOM 713 N N . LEU A 1 87 ? 3.529 0.908 7.860 1.00 87.44 87 LEU A N 1
ATOM 714 C CA . LEU A 1 87 ? 4.975 0.717 7.961 1.00 87.44 87 LEU A CA 1
ATOM 715 C C . LEU A 1 87 ? 5.355 -0.760 8.162 1.00 87.44 87 LEU A C 1
ATOM 717 O O . LEU A 1 87 ? 6.262 -1.254 7.498 1.00 87.44 87 LEU A O 1
ATOM 721 N N . ILE A 1 88 ? 4.650 -1.485 9.035 1.00 89.94 88 ILE A N 1
ATOM 722 C CA . ILE A 1 88 ? 4.888 -2.919 9.262 1.00 89.94 88 ILE A CA 1
ATOM 723 C C . ILE A 1 88 ? 4.643 -3.714 7.974 1.00 89.94 88 ILE A C 1
ATOM 725 O O . ILE A 1 88 ? 5.482 -4.533 7.601 1.00 89.94 88 ILE A O 1
ATOM 729 N N . GLN A 1 89 ? 3.542 -3.457 7.257 1.00 88.88 89 GLN A N 1
ATOM 730 C CA . GLN A 1 89 ? 3.285 -4.121 5.973 1.00 88.88 89 GLN A CA 1
ATOM 731 C C . GLN A 1 89 ? 4.386 -3.838 4.946 1.00 88.88 89 GLN A C 1
ATOM 733 O O . GLN A 1 89 ? 4.824 -4.753 4.250 1.00 88.88 89 GLN A O 1
ATOM 738 N N . ALA A 1 90 ? 4.857 -2.593 4.876 1.00 87.75 90 ALA A N 1
ATOM 739 C CA . ALA A 1 90 ? 5.945 -2.204 3.990 1.00 87.75 90 ALA A CA 1
ATOM 740 C C . ALA A 1 90 ? 7.254 -2.949 4.312 1.00 87.75 90 ALA A C 1
ATOM 742 O O . ALA A 1 90 ? 7.926 -3.443 3.408 1.00 87.75 90 ALA A O 1
ATOM 743 N N . LEU A 1 91 ? 7.590 -3.090 5.597 1.00 87.56 91 LEU A N 1
ATOM 744 C CA . LEU A 1 91 ? 8.766 -3.841 6.044 1.00 87.56 91 LEU A CA 1
ATOM 745 C C . LEU A 1 91 ? 8.655 -5.339 5.729 1.00 87.56 91 LEU A C 1
ATOM 747 O O . LEU A 1 91 ? 9.616 -5.931 5.242 1.00 87.56 91 LEU A O 1
ATOM 751 N N . ILE A 1 92 ? 7.483 -5.945 5.948 1.00 89.31 92 ILE A N 1
ATOM 752 C CA . ILE A 1 92 ? 7.229 -7.355 5.605 1.00 89.31 92 ILE A CA 1
ATOM 753 C C . ILE A 1 92 ? 7.397 -7.580 4.099 1.00 89.31 92 ILE A C 1
ATOM 755 O O . ILE A 1 92 ? 8.006 -8.566 3.685 1.00 89.31 92 ILE A O 1
ATOM 759 N N . LEU A 1 93 ? 6.902 -6.650 3.279 1.00 86.81 93 LEU A N 1
ATOM 760 C CA . LEU A 1 93 ? 7.060 -6.714 1.830 1.00 86.81 93 LEU A CA 1
ATOM 761 C C . LEU A 1 93 ? 8.537 -6.682 1.422 1.00 86.81 93 LEU A C 1
ATOM 763 O O . LEU A 1 93 ? 8.966 -7.508 0.618 1.00 86.81 93 LEU A O 1
ATOM 767 N N . LEU A 1 94 ? 9.330 -5.788 2.022 1.00 86.56 94 LEU A N 1
ATOM 768 C CA . LEU A 1 94 ? 10.772 -5.727 1.778 1.00 86.56 94 LEU A CA 1
ATOM 769 C C . LEU A 1 94 ? 11.474 -7.030 2.176 1.00 86.56 94 LEU A C 1
ATOM 771 O O . LEU A 1 94 ? 12.294 -7.532 1.411 1.00 86.56 94 LEU A O 1
ATOM 775 N N . MET A 1 95 ? 11.129 -7.613 3.327 1.00 87.44 95 MET A N 1
ATOM 776 C CA . MET A 1 95 ? 11.673 -8.909 3.750 1.00 87.44 95 MET A CA 1
ATOM 777 C C . MET A 1 95 ? 11.344 -10.028 2.752 1.00 87.44 95 MET A C 1
ATOM 779 O O . MET A 1 95 ? 12.223 -10.824 2.420 1.00 87.44 95 MET A O 1
ATOM 783 N N . GLY A 1 96 ? 10.117 -10.057 2.222 1.00 84.19 96 GLY A N 1
ATOM 784 C CA . GLY A 1 96 ? 9.702 -11.033 1.209 1.00 84.19 96 GLY A CA 1
ATOM 785 C C . GLY A 1 96 ? 10.519 -10.954 -0.088 1.00 84.19 96 GLY A C 1
ATOM 786 O O . GLY A 1 96 ? 10.821 -11.984 -0.700 1.00 84.19 96 GLY A O 1
ATOM 787 N N . CYS A 1 97 ? 10.952 -9.750 -0.477 1.00 82.62 97 CYS A N 1
ATOM 788 C CA . CYS A 1 97 ? 11.839 -9.569 -1.627 1.00 82.62 97 CYS A CA 1
ATOM 789 C C . CYS A 1 97 ? 13.189 -10.271 -1.419 1.00 82.62 97 CYS A C 1
ATOM 791 O O . CYS A 1 97 ? 13.655 -10.974 -2.317 1.00 82.62 97 CYS A O 1
ATOM 793 N N . TYR A 1 98 ? 13.797 -10.138 -0.236 1.00 78.75 98 TYR A N 1
ATOM 794 C CA . TYR A 1 98 ? 15.088 -10.772 0.057 1.00 78.75 98 TYR A CA 1
ATOM 795 C C . TYR A 1 98 ? 15.010 -12.304 0.014 1.00 78.75 98 TYR A C 1
ATOM 797 O O . TYR A 1 98 ? 15.876 -12.932 -0.591 1.00 78.75 98 TYR A O 1
ATOM 805 N N . SER A 1 99 ? 13.955 -12.907 0.574 1.00 77.50 99 SER A N 1
ATOM 806 C CA . SER A 1 99 ? 13.766 -14.369 0.542 1.00 77.50 99 SER A CA 1
ATOM 807 C C . SER A 1 99 ? 13.621 -14.924 -0.878 1.00 77.50 99 SER A C 1
ATOM 809 O O . SER A 1 99 ? 14.118 -16.011 -1.189 1.00 77.50 99 SER A O 1
ATOM 811 N N . THR A 1 100 ? 12.965 -14.169 -1.760 1.00 76.44 100 THR A N 1
ATOM 812 C CA . THR A 1 100 ? 12.812 -14.557 -3.168 1.00 76.44 100 THR A CA 1
ATOM 813 C C . THR A 1 100 ? 14.154 -14.488 -3.900 1.00 76.44 100 THR A C 1
ATOM 815 O O . THR A 1 100 ? 14.486 -15.386 -4.661 1.00 76.44 100 THR A O 1
ATOM 818 N N . ILE A 1 101 ? 14.986 -13.479 -3.624 1.00 75.19 101 ILE A N 1
ATOM 819 C CA . ILE A 1 101 ? 16.321 -13.379 -4.236 1.00 75.19 101 ILE A CA 1
ATOM 820 C C . ILE A 1 101 ? 17.201 -14.570 -3.830 1.00 75.19 101 ILE A C 1
ATOM 822 O O . ILE A 1 101 ? 17.843 -15.164 -4.687 1.00 75.19 101 ILE A O 1
ATOM 826 N N . THR A 1 102 ? 17.197 -14.966 -2.553 1.00 74.56 102 THR A N 1
ATOM 827 C CA . THR A 1 102 ? 18.041 -16.072 -2.058 1.00 74.56 102 THR A CA 1
ATOM 828 C C . THR A 1 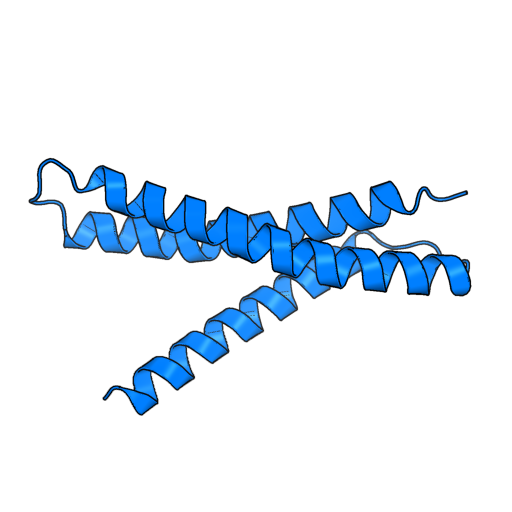102 ? 17.627 -17.462 -2.533 1.00 74.56 102 THR A C 1
ATOM 830 O O . THR A 1 102 ? 18.405 -18.394 -2.401 1.00 74.56 102 THR A O 1
ATOM 833 N N . THR A 1 103 ? 16.392 -17.632 -3.007 1.00 78.50 103 THR A N 1
ATOM 834 C CA . THR A 1 103 ? 15.885 -18.931 -3.487 1.00 78.50 103 THR A CA 1
ATOM 835 C C . THR A 1 103 ? 16.067 -19.117 -4.988 1.00 78.50 103 THR A C 1
ATOM 837 O O . THR A 1 103 ? 16.081 -20.248 -5.464 1.00 78.50 103 THR A O 1
ATOM 840 N N . VAL A 1 104 ? 16.165 -18.016 -5.734 1.00 71.75 104 VAL A N 1
ATOM 841 C CA . VAL A 1 104 ? 16.311 -18.016 -7.195 1.00 71.75 104 VAL A CA 1
ATOM 842 C C . VAL A 1 104 ? 17.788 -17.960 -7.618 1.00 71.75 104 VAL A C 1
ATOM 844 O O . VAL A 1 104 ? 18.100 -18.312 -8.755 1.00 71.75 104 VAL A O 1
ATOM 847 N N . LEU A 1 105 ? 18.679 -17.518 -6.722 1.00 57.91 105 LEU A N 1
ATOM 848 C CA . LEU A 1 105 ? 20.135 -17.502 -6.903 1.00 57.91 105 LEU A CA 1
ATOM 849 C C . LEU A 1 105 ? 20.770 -18.825 -6.453 1.00 57.91 105 LEU A C 1
ATOM 851 O O . LEU A 1 105 ? 21.695 -19.286 -7.156 1.00 57.91 105 LEU A O 1
#

Foldseek 3Di:
DPPLVVLLVLLLVLLLVLLLVVLLVVQVVQLVVVVVDPCSVVSSVVSSVVSNVVSNVLSNVVSNVVSVVCVVVVDDDDSVVSNVVSVVVSVVVVVVVVVVVVVVD

Organism: NCBI:txid588596

Secondary structure (DSSP, 8-state):
---HHHHHHHHHHHHHHHHHHHHHHHHHHHHHHTTTSTTTTHHHHHHHHHHHHHHHHHHHHHHHHHHHHHHHHTPPPPTHHHHHHHHHHHHHHHHHHHHHHHHH-

Radius of gyration: 16.76 Å; chains: 1; bounding box: 40×28×49 Å

pLDDT: mean 82.33, std 8.21, range [48.34, 91.75]

Sequence (105 aa):
IYNNLEIWLFTVLWTIIFFTVIYGLAGIWAWFVFHKYRWSFLVPIGFVTVALLTGFVSGTTVGLVLAAIYTFGSFKISVWIPFLWGLIQALILLMGCYSTITTVL